Protein AF-A0A941Z4F5-F1 (afdb_monomer_lite)

Secondary structure (DSSP, 8-state):
-PPP--EEEE-TT--EEEE---S---SS------------S-SS-S-----SSHHHHHHHHHTSHHHHS-HHHHHHHHHHHT-

Structure (mmCIF, N/CA/C/O backbone):
data_AF-A0A941Z4F5-F1
#
_entry.id   AF-A0A941Z4F5-F1
#
loop_
_atom_site.group_PDB
_atom_site.id
_atom_site.type_symbol
_atom_site.label_atom_id
_atom_site.label_alt_id
_atom_site.label_comp_id
_atom_site.label_asym_id
_atom_site.label_entity_id
_atom_site.label_seq_id
_atom_site.pdbx_PDB_ins_code
_atom_site.Cartn_x
_atom_site.Cartn_y
_atom_site.Cartn_z
_atom_site.occupancy
_atom_site.B_iso_or_equiv
_atom_site.auth_seq_id
_atom_site.auth_comp_id
_atom_site.auth_asym_id
_atom_site.auth_atom_id
_atom_site.pdbx_PDB_model_num
ATOM 1 N N . MET A 1 1 ? -31.149 13.528 17.699 1.00 45.59 1 MET A N 1
ATOM 2 C CA . MET A 1 1 ? -31.218 12.497 16.639 1.00 45.59 1 MET A CA 1
ATOM 3 C C . MET A 1 1 ? -29.822 11.915 16.493 1.00 45.59 1 MET A C 1
ATOM 5 O O . MET A 1 1 ? -28.904 12.706 16.324 1.00 45.59 1 MET A O 1
ATOM 9 N N . SER A 1 2 ? -29.630 10.602 16.656 1.00 51.47 2 SER A N 1
ATOM 10 C CA . SER A 1 2 ? -28.315 9.978 16.441 1.00 51.47 2 SER A CA 1
ATOM 11 C C . SER A 1 2 ? -28.135 9.647 14.962 1.00 51.47 2 SER A C 1
ATOM 13 O O . SER A 1 2 ? -29.076 9.203 14.307 1.00 51.47 2 SER A O 1
ATOM 15 N N . MET A 1 3 ? -26.934 9.869 14.437 1.00 57.25 3 MET A N 1
ATOM 16 C CA . MET A 1 3 ? -26.575 9.496 13.071 1.00 57.25 3 MET A CA 1
ATOM 17 C C . MET A 1 3 ? -26.495 7.964 12.982 1.00 57.25 3 MET A C 1
ATOM 19 O O . MET A 1 3 ? -25.848 7.344 13.823 1.00 57.25 3 MET A O 1
ATOM 23 N N . GLN A 1 4 ? -27.179 7.357 12.012 1.00 69.56 4 GLN A N 1
ATOM 24 C CA . GLN A 1 4 ? -27.048 5.931 11.700 1.00 69.56 4 GLN A CA 1
ATOM 25 C C . GLN A 1 4 ? -26.128 5.786 10.485 1.00 69.56 4 GLN A C 1
ATOM 27 O O . GLN A 1 4 ? -26.338 6.454 9.474 1.00 69.56 4 GLN A O 1
ATOM 32 N N . SER A 1 5 ? -25.103 4.943 10.596 1.00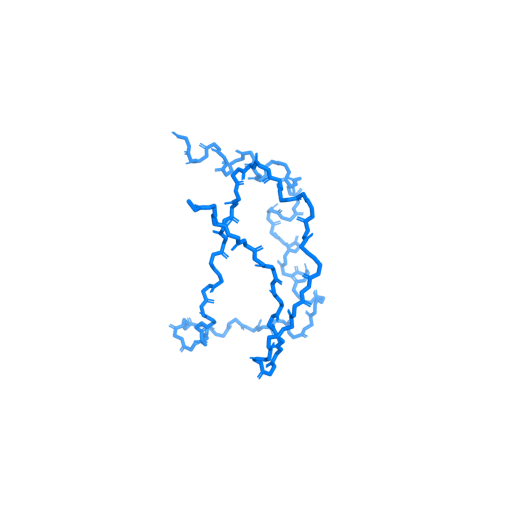 68.88 5 SER A N 1
ATOM 33 C CA . SER A 1 5 ? -24.166 4.615 9.517 1.00 68.88 5 SER A CA 1
ATOM 34 C C . SER A 1 5 ? -24.416 3.196 9.009 1.00 68.88 5 SER A C 1
ATOM 36 O O . SER A 1 5 ? -24.677 2.298 9.806 1.00 68.88 5 SER A O 1
ATOM 38 N N . ILE A 1 6 ? -24.301 3.003 7.696 1.00 77.31 6 ILE A N 1
ATOM 39 C CA . ILE A 1 6 ? -24.335 1.698 7.022 1.00 77.31 6 ILE A CA 1
ATOM 40 C C . ILE A 1 6 ? -23.022 1.500 6.256 1.00 77.31 6 ILE A C 1
ATOM 42 O O . ILE A 1 6 ? -22.413 2.486 5.838 1.00 77.31 6 ILE A O 1
ATOM 46 N N . GLU A 1 7 ? -22.603 0.253 6.055 1.00 81.88 7 GLU A N 1
ATOM 47 C CA . GLU A 1 7 ? -21.442 -0.096 5.228 1.00 81.88 7 GLU A CA 1
ATOM 48 C C . GLU A 1 7 ? -21.913 -0.746 3.919 1.00 81.88 7 GLU A C 1
ATOM 50 O O . GLU A 1 7 ? -22.883 -1.511 3.900 1.00 81.88 7 GLU A O 1
ATOM 55 N N . VAL A 1 8 ? -21.271 -0.390 2.803 1.00 88.69 8 VAL A N 1
ATOM 56 C CA . VAL A 1 8 ? -21.640 -0.863 1.462 1.00 88.69 8 VAL A CA 1
ATOM 57 C C . VAL A 1 8 ? -20.400 -1.169 0.625 1.00 88.69 8 VAL A C 1
ATOM 59 O O . VAL A 1 8 ? -19.391 -0.472 0.727 1.00 88.69 8 VAL A O 1
ATOM 62 N N . GLU A 1 9 ? -20.498 -2.170 -0.245 1.00 88.25 9 GLU A N 1
ATOM 63 C CA . GLU A 1 9 ? -19.504 -2.499 -1.271 1.00 88.25 9 GLU A CA 1
ATOM 64 C C . GLU A 1 9 ? -19.998 -2.036 -2.651 1.00 88.25 9 GLU A C 1
ATOM 66 O O . GLU A 1 9 ? -21.187 -2.147 -2.959 1.00 88.25 9 GLU A O 1
ATOM 71 N N . ILE A 1 10 ? -19.096 -1.514 -3.490 1.00 92.00 10 ILE A N 1
ATOM 72 C CA . ILE A 1 10 ? -19.396 -1.110 -4.871 1.00 92.00 10 ILE A CA 1
ATOM 73 C C . ILE A 1 10 ? -18.620 -2.018 -5.823 1.00 92.00 10 ILE A C 1
ATOM 75 O O . ILE A 1 10 ? -17.389 -2.015 -5.815 1.00 92.00 10 ILE A O 1
ATOM 79 N N . ASP A 1 11 ? -19.337 -2.784 -6.646 1.00 88.50 11 ASP A N 1
ATOM 80 C CA . ASP A 1 11 ? -18.715 -3.725 -7.577 1.00 88.50 11 ASP A CA 1
ATOM 81 C C . ASP A 1 11 ? -18.117 -3.040 -8.822 1.00 88.50 11 ASP A C 1
ATOM 83 O O . ASP A 1 11 ? -18.299 -1.847 -9.076 1.00 88.50 11 ASP A O 1
ATOM 87 N N . ALA A 1 12 ? -17.401 -3.815 -9.643 1.00 82.38 12 ALA A N 1
ATOM 88 C CA . ALA A 1 12 ? -16.763 -3.322 -10.867 1.00 82.38 12 ALA A CA 1
ATOM 89 C C . ALA A 1 12 ? -17.754 -2.804 -11.933 1.00 82.38 12 ALA A C 1
ATOM 91 O O . ALA A 1 12 ? -17.343 -2.101 -12.856 1.00 82.38 12 ALA A O 1
ATOM 92 N N . ALA A 1 13 ? -19.042 -3.142 -11.822 1.00 89.88 13 ALA A N 1
ATOM 93 C CA . ALA A 1 13 ? -20.116 -2.617 -12.662 1.00 89.88 13 ALA A CA 1
ATOM 94 C C . ALA A 1 13 ? -20.816 -1.396 -12.029 1.00 89.88 13 ALA A C 1
ATOM 96 O O . ALA A 1 13 ? -21.770 -0.872 -12.607 1.00 89.88 13 ALA A O 1
ATOM 97 N N . GLY A 1 14 ? -20.350 -0.940 -10.862 1.00 83.56 14 GLY A N 1
ATOM 98 C CA . GLY A 1 14 ? -20.882 0.204 -10.128 1.00 83.56 14 GLY A CA 1
ATOM 99 C C . GLY A 1 14 ? -22.130 -0.101 -9.299 1.00 83.56 14 GLY A C 1
ATOM 100 O O . GLY A 1 14 ? -22.828 0.832 -8.903 1.00 83.56 14 GLY A O 1
ATOM 101 N N . ARG A 1 15 ? -22.461 -1.373 -9.052 1.00 90.56 15 ARG A N 1
ATOM 102 C CA . ARG A 1 15 ? -23.632 -1.735 -8.238 1.00 90.56 15 ARG A CA 1
ATOM 103 C C . ARG A 1 15 ? -23.274 -1.721 -6.760 1.00 90.56 15 ARG A C 1
ATOM 105 O O . ARG A 1 15 ? -22.185 -2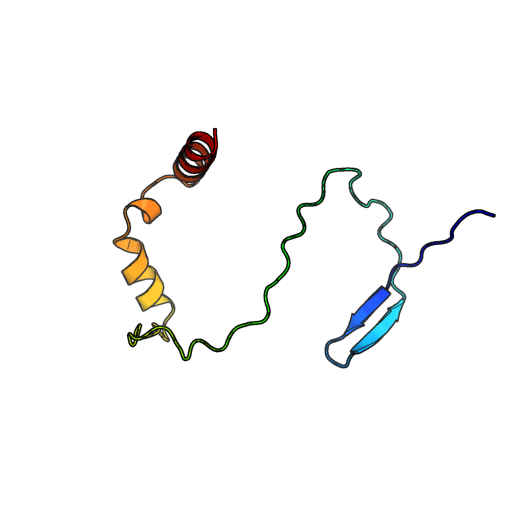.139 -6.382 1.00 90.56 15 ARG A O 1
ATOM 112 N N . VAL A 1 16 ? -24.219 -1.261 -5.944 1.00 91.25 16 VAL A N 1
ATOM 113 C CA . VAL A 1 16 ? -24.065 -1.113 -4.494 1.00 91.25 16 VAL A CA 1
ATOM 114 C C . VAL A 1 16 ? -24.680 -2.313 -3.783 1.00 91.25 16 VAL A C 1
ATOM 116 O O . VAL A 1 16 ? -25.852 -2.623 -4.001 1.00 91.25 16 VAL A O 1
ATOM 119 N N . HIS A 1 17 ? -23.910 -2.942 -2.901 1.00 86.56 17 HIS A N 1
ATOM 120 C CA . HIS A 1 17 ? -24.332 -4.075 -2.082 1.00 86.56 17 HIS A CA 1
ATOM 121 C C . HIS A 1 17 ? -24.182 -3.716 -0.608 1.00 86.56 17 HIS A C 1
ATOM 123 O O . HIS A 1 17 ? -23.138 -3.221 -0.192 1.00 86.56 17 HIS A O 1
ATOM 129 N N . ALA A 1 18 ? -25.225 -3.945 0.189 1.00 85.94 18 ALA A N 1
ATOM 130 C CA . ALA A 1 18 ? -25.115 -3.805 1.637 1.00 85.94 18 ALA A CA 1
ATOM 131 C C . ALA A 1 18 ? -24.239 -4.935 2.186 1.00 85.94 18 ALA A C 1
ATOM 133 O O . ALA A 1 18 ? -24.428 -6.095 1.813 1.00 85.94 18 ALA A O 1
ATOM 134 N N . VAL A 1 19 ? -23.311 -4.594 3.075 1.00 83.44 19 VAL A N 1
ATOM 135 C CA . VAL A 1 19 ? -22.458 -5.572 3.754 1.00 83.44 19 VAL A CA 1
ATOM 136 C C . VAL A 1 19 ? -22.655 -5.473 5.259 1.00 83.44 19 VAL A C 1
ATOM 138 O O . VAL A 1 19 ? -23.097 -4.442 5.771 1.00 83.44 19 VAL A O 1
ATOM 141 N N . ASP A 1 20 ? -22.376 -6.572 5.959 1.00 78.88 20 ASP A N 1
ATOM 142 C CA . ASP A 1 20 ? -22.392 -6.570 7.419 1.00 78.88 20 ASP A CA 1
ATOM 143 C C . ASP A 1 20 ? -21.284 -5.623 7.903 1.00 78.88 20 ASP A C 1
ATOM 145 O O . ASP A 1 20 ? -20.122 -5.830 7.529 1.00 78.88 20 ASP A O 1
ATOM 149 N N . PRO A 1 21 ? -21.618 -4.552 8.646 1.00 69.00 21 PRO A N 1
ATOM 150 C CA . PRO A 1 21 ? -20.634 -3.561 9.028 1.00 69.00 21 PRO A CA 1
ATOM 151 C C . PRO A 1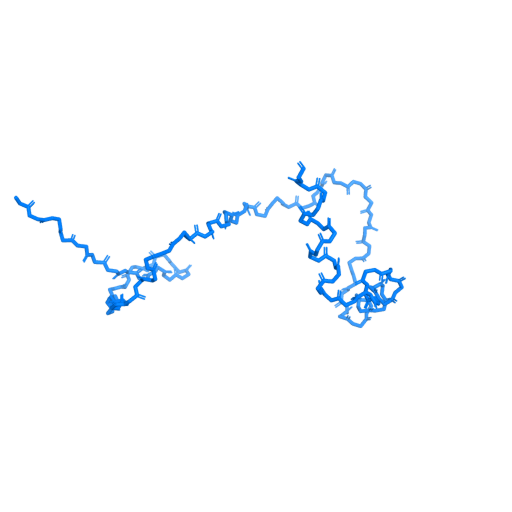 21 ? -19.528 -4.202 9.863 1.00 69.00 21 PRO A C 1
ATOM 153 O O . PRO A 1 21 ? -19.790 -4.890 10.854 1.00 69.00 21 PRO A O 1
ATOM 156 N N . GLN A 1 22 ? -18.277 -3.955 9.483 1.00 67.06 22 GLN A N 1
ATOM 157 C CA . GLN A 1 22 ? -17.123 -4.417 10.240 1.00 67.06 22 GLN A CA 1
ATOM 158 C C . GLN A 1 22 ? -17.187 -3.812 11.649 1.00 67.06 22 GLN A C 1
ATOM 160 O O . GLN A 1 22 ? -16.992 -2.616 11.858 1.00 67.06 22 GLN A O 1
ATOM 165 N N . VAL A 1 23 ? -17.458 -4.668 12.639 1.00 64.06 23 VAL A N 1
ATOM 166 C CA . VAL A 1 23 ? -17.706 -4.298 14.048 1.00 64.06 23 VAL A CA 1
ATOM 167 C C . VAL A 1 23 ? -16.508 -3.582 14.697 1.00 64.06 23 VAL A C 1
ATOM 169 O O . VAL A 1 23 ? -16.653 -2.934 15.732 1.00 64.06 23 VAL A O 1
ATOM 172 N N . ALA A 1 24 ? -15.322 -3.652 14.087 1.00 62.31 24 ALA A N 1
ATOM 173 C CA . ALA A 1 24 ? -14.104 -3.040 14.594 1.00 62.31 24 ALA A CA 1
ATOM 174 C C . ALA A 1 24 ? -13.339 -2.307 13.485 1.00 62.31 24 ALA A C 1
ATOM 176 O O . ALA A 1 24 ? -12.362 -2.818 12.944 1.00 62.31 24 ALA A O 1
ATOM 177 N N . VAL A 1 25 ? -13.740 -1.070 13.187 1.00 63.44 25 VAL A N 1
ATOM 178 C CA . VAL A 1 25 ? -12.826 -0.115 12.549 1.00 63.44 25 VAL A CA 1
ATOM 179 C C . VAL A 1 25 ? -11.795 0.282 13.611 1.00 63.44 25 VAL A C 1
ATOM 181 O O . VAL A 1 25 ? -12.194 0.810 14.654 1.00 63.44 25 VAL A O 1
ATOM 184 N N . PRO A 1 26 ? -10.488 0.022 13.419 1.00 62.59 26 PRO A N 1
ATOM 185 C CA . PRO A 1 26 ? -9.478 0.427 14.385 1.00 62.59 26 PRO A CA 1
ATOM 186 C C . PRO A 1 26 ? -9.584 1.933 14.626 1.00 62.59 26 PRO A C 1
ATOM 188 O O . PRO A 1 26 ? -9.465 2.724 13.691 1.00 62.59 26 PRO A O 1
ATOM 191 N N . ALA A 1 27 ? -9.817 2.332 15.878 1.00 65.31 27 ALA A N 1
ATOM 192 C CA . ALA A 1 27 ? -9.827 3.731 16.293 1.00 65.31 27 ALA A CA 1
ATOM 193 C C . ALA A 1 27 ? -8.385 4.258 16.314 1.00 65.31 27 ALA A C 1
ATOM 195 O O . ALA A 1 27 ? -7.768 4.427 17.361 1.00 65.31 27 ALA A O 1
ATOM 196 N N . GLY A 1 28 ? -7.810 4.435 15.133 1.00 67.38 28 GLY A N 1
ATOM 197 C CA . GLY A 1 28 ? -6.454 4.910 14.940 1.00 67.38 28 GLY A CA 1
ATOM 198 C C . GLY A 1 28 ? -6.362 5.763 13.680 1.00 67.38 28 GLY A C 1
ATOM 199 O O . GLY A 1 28 ? -7.263 5.725 12.840 1.00 67.38 28 GLY A O 1
ATOM 200 N N . PRO A 1 29 ? -5.291 6.555 13.533 1.00 66.25 29 PRO A N 1
ATOM 201 C CA . PRO A 1 29 ? -5.051 7.306 12.312 1.00 66.25 29 PRO A CA 1
ATOM 202 C C . PRO A 1 29 ? -5.005 6.351 11.114 1.00 66.25 29 PRO A C 1
ATOM 204 O O . PRO A 1 29 ? -4.120 5.501 11.023 1.00 66.25 29 PRO A O 1
ATOM 207 N N . ALA A 1 30 ? -5.964 6.480 10.199 1.00 68.31 30 ALA A N 1
ATOM 208 C CA . ALA A 1 30 ? -5.938 5.768 8.932 1.00 68.31 30 ALA A CA 1
ATOM 209 C C . ALA A 1 30 ? -5.083 6.564 7.942 1.00 68.31 30 ALA A C 1
ATOM 211 O O . ALA A 1 30 ? -5.355 7.735 7.667 1.00 68.31 30 ALA A O 1
ATOM 212 N N . LEU A 1 31 ? -4.044 5.932 7.398 1.00 72.50 31 LEU A N 1
ATOM 213 C CA . LE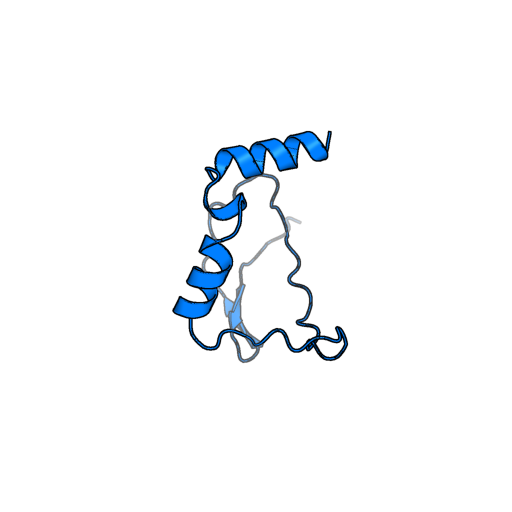U A 1 31 ? -3.268 6.520 6.316 1.00 72.50 31 LEU A CA 1
ATOM 214 C C . LEU A 1 31 ? -4.056 6.345 5.013 1.00 72.50 31 LEU A C 1
ATOM 216 O O . LEU A 1 31 ? -4.093 5.262 4.434 1.00 72.50 31 LEU A O 1
ATOM 220 N N . LEU A 1 32 ? -4.724 7.407 4.566 1.00 65.06 32 LEU A N 1
ATOM 221 C CA . LEU A 1 32 ? -5.404 7.414 3.275 1.00 65.06 32 LEU A CA 1
ATOM 222 C C . LEU A 1 32 ? -4.368 7.664 2.177 1.00 65.06 32 LEU A C 1
ATOM 224 O O . LEU A 1 32 ? -3.831 8.764 2.065 1.00 65.06 32 LEU A O 1
ATOM 228 N N . THR A 1 33 ? -4.083 6.652 1.358 1.00 71.06 33 THR A N 1
ATOM 229 C CA . THR A 1 33 ? -3.305 6.830 0.126 1.00 71.06 33 THR A CA 1
ATOM 230 C C . THR A 1 33 ? -4.272 6.997 -1.045 1.00 71.06 33 THR A C 1
ATOM 232 O O . THR A 1 33 ? -4.821 6.002 -1.520 1.00 71.06 33 THR A O 1
ATOM 235 N N . PRO A 1 34 ? -4.522 8.228 -1.525 1.00 62.34 34 PRO A N 1
ATOM 236 C CA . PRO A 1 34 ? -5.319 8.421 -2.724 1.00 62.34 34 PRO A CA 1
ATOM 237 C C . PRO A 1 34 ? -4.598 7.767 -3.903 1.00 62.34 34 PRO A C 1
ATOM 239 O O . PRO A 1 34 ? -3.479 8.141 -4.258 1.00 62.34 34 PRO A O 1
ATOM 242 N N . LEU A 1 35 ? -5.245 6.778 -4.518 1.00 69.12 35 LEU A N 1
ATOM 243 C CA . LEU A 1 35 ? -4.779 6.232 -5.782 1.00 69.12 35 LEU A CA 1
ATOM 244 C C . LEU A 1 35 ? -4.982 7.317 -6.840 1.00 69.12 35 LEU A C 1
ATOM 246 O O . LEU A 1 35 ? -6.109 7.615 -7.234 1.00 69.12 35 LEU A O 1
ATOM 250 N N . ALA A 1 36 ? -3.889 7.949 -7.268 1.00 65.88 36 ALA A N 1
ATOM 251 C CA . ALA A 1 36 ? -3.947 8.877 -8.383 1.00 65.88 36 ALA A CA 1
ATOM 252 C C . ALA A 1 36 ? -4.500 8.137 -9.616 1.00 65.88 36 ALA A C 1
ATOM 254 O O . ALA A 1 36 ? -4.139 6.973 -9.841 1.00 65.88 36 ALA A O 1
ATOM 255 N N . PRO A 1 37 ? -5.335 8.790 -10.445 1.00 55.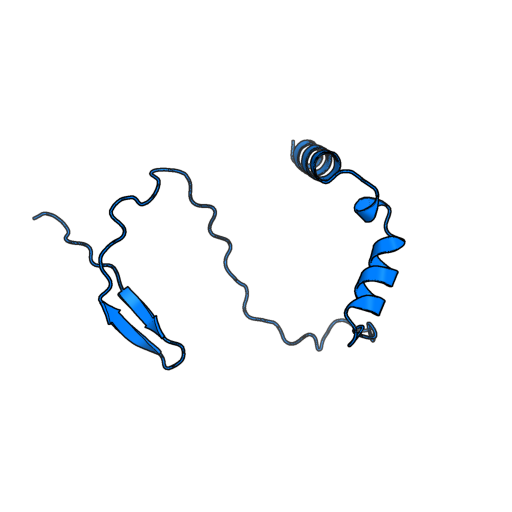72 37 PRO A N 1
ATOM 256 C CA . PRO A 1 37 ? -5.700 8.241 -11.740 1.00 55.72 37 PRO A CA 1
ATOM 257 C C . PRO A 1 37 ? -4.417 7.862 -12.475 1.00 55.72 37 PRO A C 1
ATOM 259 O O . PRO A 1 37 ? -3.483 8.669 -12.528 1.00 55.72 37 PRO A O 1
ATOM 262 N N . ARG A 1 38 ? -4.350 6.642 -13.020 1.00 52.22 38 ARG A N 1
ATOM 263 C CA . ARG A 1 38 ? -3.248 6.231 -13.896 1.00 52.22 38 ARG A CA 1
ATOM 264 C C . ARG A 1 38 ? -3.154 7.251 -15.030 1.00 52.22 38 ARG A C 1
ATOM 266 O O . ARG A 1 38 ? -3.907 7.172 -15.995 1.00 52.22 38 ARG A O 1
ATOM 273 N N . ARG A 1 39 ? -2.229 8.207 -14.927 1.00 54.97 39 ARG A N 1
ATOM 274 C CA . ARG A 1 39 ? -1.790 8.982 -16.084 1.00 54.97 39 ARG A CA 1
ATOM 275 C C . ARG A 1 39 ? -1.161 7.962 -17.020 1.00 54.97 39 ARG A C 1
ATOM 277 O O . ARG A 1 39 ? -0.170 7.327 -16.664 1.00 54.97 39 ARG A O 1
ATOM 284 N N . THR A 1 40 ? -1.785 7.732 -18.170 1.00 50.03 40 THR A N 1
ATOM 285 C CA . THR A 1 40 ? -1.169 7.004 -19.278 1.00 50.03 40 THR A CA 1
ATOM 286 C C . THR A 1 40 ? 0.206 7.614 -19.512 1.00 50.03 40 THR A C 1
ATOM 288 O O . THR A 1 40 ? 0.317 8.807 -19.783 1.00 50.03 40 THR A O 1
ATOM 291 N N . ALA A 1 41 ? 1.248 6.813 -19.306 1.00 48.81 41 ALA A N 1
ATOM 292 C CA . ALA A 1 41 ? 2.644 7.211 -19.395 1.00 48.81 41 ALA A CA 1
ATOM 293 C C . ALA A 1 41 ? 3.030 7.510 -20.853 1.00 48.81 41 ALA A C 1
ATOM 295 O O . ALA A 1 41 ? 3.704 6.713 -21.494 1.00 48.81 41 ALA A O 1
ATOM 296 N N . LEU A 1 42 ? 2.555 8.632 -21.392 1.00 48.59 42 LEU A N 1
ATOM 297 C CA . LEU A 1 42 ? 2.842 9.074 -22.758 1.00 48.59 42 LEU A CA 1
ATOM 298 C C . LEU A 1 42 ? 3.769 10.297 -22.821 1.00 48.59 42 LEU A C 1
ATOM 300 O O . LEU A 1 42 ? 4.124 10.708 -23.916 1.00 48.59 42 LEU A O 1
ATOM 304 N N . GLU A 1 43 ? 4.214 10.851 -21.686 1.00 49.81 43 GLU A N 1
ATOM 305 C CA . GLU A 1 43 ? 4.968 12.122 -21.687 1.00 49.81 43 GLU A CA 1
ATOM 306 C C . GLU A 1 43 ? 6.339 12.108 -20.993 1.00 49.81 43 GLU A C 1
ATOM 308 O O . GLU A 1 43 ? 6.984 13.147 -20.914 1.00 49.81 43 GLU A O 1
ATOM 313 N N . HIS A 1 44 ? 6.858 10.959 -20.555 1.00 46.22 44 HIS A N 1
ATOM 314 C CA . HIS A 1 44 ? 8.262 10.890 -20.127 1.00 46.22 44 HIS A CA 1
ATOM 315 C C . HIS A 1 44 ? 9.070 10.134 -21.174 1.00 46.22 44 HIS A C 1
ATOM 317 O O . HIS A 1 44 ? 9.033 8.909 -21.252 1.00 46.22 44 HIS A O 1
ATOM 323 N N . GLY A 1 45 ? 9.753 10.908 -22.018 1.00 51.47 45 GLY A N 1
ATOM 324 C CA . GLY A 1 45 ? 10.652 10.426 -23.055 1.00 51.47 45 GLY A CA 1
ATOM 325 C C . GLY A 1 45 ? 11.771 9.559 -22.488 1.00 51.47 45 GLY A C 1
ATOM 326 O O . GLY A 1 45 ? 12.786 10.063 -22.028 1.00 51.47 45 GLY A O 1
ATOM 327 N N . ALA A 1 46 ? 11.560 8.253 -22.543 1.00 48.22 46 ALA A N 1
ATOM 328 C CA . ALA A 1 46 ? 12.534 7.200 -22.793 1.00 48.22 46 ALA A CA 1
ATOM 329 C C . ALA A 1 46 ? 11.714 5.911 -22.942 1.00 48.22 46 ALA A C 1
ATOM 331 O O . ALA A 1 46 ? 10.806 5.694 -22.134 1.00 48.22 46 ALA A O 1
ATOM 332 N N . PRO A 1 47 ? 11.987 5.030 -23.917 1.00 43.19 47 PRO A N 1
ATOM 333 C CA . PRO A 1 47 ? 11.493 3.672 -23.812 1.00 43.19 47 PRO A CA 1
ATOM 334 C C . PRO A 1 47 ? 12.229 3.044 -22.626 1.00 43.19 47 PRO A C 1
ATOM 336 O O . PRO A 1 47 ? 13.335 2.531 -22.760 1.00 43.19 47 PRO A O 1
ATOM 339 N N . ALA A 1 48 ? 11.639 3.113 -21.433 1.00 52.81 48 ALA A N 1
ATOM 340 C CA . ALA A 1 48 ? 11.891 2.065 -20.469 1.00 52.81 48 ALA A CA 1
ATOM 341 C C . ALA A 1 48 ? 11.312 0.824 -21.142 1.00 52.81 48 ALA A C 1
ATOM 343 O O . ALA A 1 48 ? 10.089 0.688 -21.204 1.00 52.81 48 ALA A O 1
ATOM 344 N N . GLU A 1 49 ? 12.174 0.003 -21.751 1.00 55.25 49 GLU A N 1
ATOM 345 C CA . GLU A 1 49 ? 11.826 -1.364 -22.116 1.00 55.25 49 GLU A CA 1
ATOM 346 C C . GLU A 1 49 ? 11.215 -1.966 -20.866 1.00 55.25 49 GLU A C 1
ATOM 348 O O . GLU A 1 49 ? 11.890 -2.256 -19.878 1.00 55.25 49 GLU A O 1
ATOM 353 N N . ARG A 1 50 ? 9.888 -1.997 -20.858 1.00 54.28 50 ARG A N 1
ATOM 354 C CA . ARG A 1 50 ? 9.131 -2.552 -19.766 1.00 54.28 50 ARG A CA 1
ATOM 355 C C . ARG A 1 50 ? 9.528 -4.019 -19.803 1.00 54.28 50 ARG A C 1
ATOM 357 O O . ARG A 1 50 ? 9.320 -4.647 -20.839 1.00 54.28 50 ARG A O 1
ATOM 364 N N . PRO A 1 51 ? 10.173 -4.561 -18.763 1.00 53.91 51 PRO A N 1
ATOM 365 C CA . PRO A 1 51 ? 10.480 -5.968 -18.782 1.00 53.91 51 PRO A CA 1
ATOM 366 C C . PRO A 1 51 ? 9.134 -6.687 -18.724 1.00 53.91 51 PRO A C 1
ATOM 368 O O . PRO A 1 51 ? 8.503 -6.747 -17.672 1.00 53.91 51 PRO A O 1
ATOM 371 N N . ASP A 1 52 ? 8.669 -7.169 -19.875 1.00 60.53 52 ASP A N 1
ATOM 372 C CA . ASP A 1 52 ? 7.427 -7.937 -20.002 1.00 60.53 52 ASP A CA 1
ATOM 373 C C . ASP A 1 52 ? 7.526 -9.284 -19.252 1.00 60.53 52 ASP A C 1
ATOM 375 O O . ASP A 1 52 ? 6.524 -9.969 -19.053 1.00 60.53 52 ASP A O 1
ATOM 379 N N . ASP A 1 53 ? 8.728 -9.635 -18.772 1.00 72.94 53 ASP A N 1
ATOM 380 C CA . ASP A 1 53 ? 9.013 -10.765 -17.892 1.00 72.94 53 ASP A CA 1
ATOM 381 C C . ASP A 1 53 ? 9.468 -10.296 -16.496 1.00 72.94 53 ASP A C 1
ATOM 383 O O . ASP A 1 53 ? 10.415 -9.516 -16.337 1.00 72.94 53 ASP A O 1
ATOM 387 N N . TRP A 1 54 ? 8.827 -10.849 -15.462 1.00 72.75 54 TRP A N 1
ATOM 388 C CA . TRP A 1 54 ? 9.168 -10.643 -14.053 1.00 72.75 54 TRP A CA 1
ATOM 389 C C . TRP A 1 54 ? 10.638 -10.970 -1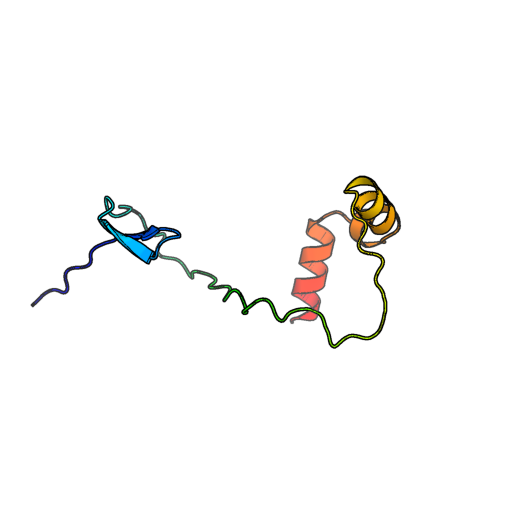3.753 1.00 72.75 54 TRP A C 1
ATOM 391 O O . TRP A 1 54 ? 11.237 -10.333 -12.887 1.00 72.75 54 TRP A O 1
ATOM 401 N N . ARG A 1 55 ? 11.248 -11.916 -14.482 1.00 74.44 55 ARG A N 1
ATOM 402 C CA . ARG A 1 55 ? 12.671 -12.251 -14.316 1.00 74.44 55 ARG A CA 1
ATOM 403 C C . ARG A 1 55 ? 13.585 -11.099 -14.703 1.00 74.44 55 ARG A C 1
ATOM 405 O O . ARG A 1 55 ? 14.567 -10.845 -14.010 1.00 74.44 55 ARG A O 1
ATOM 412 N N . SER A 1 56 ? 13.245 -10.381 -15.767 1.00 74.44 56 SER A N 1
ATOM 413 C CA . SER A 1 56 ? 14.008 -9.221 -16.224 1.00 74.44 56 SER A CA 1
ATOM 414 C C . SER A 1 56 ? 13.878 -8.052 -15.243 1.00 74.44 56 SER A C 1
ATOM 416 O O . SER A 1 56 ? 14.869 -7.384 -14.955 1.00 74.44 56 SER A O 1
ATOM 418 N N . LEU A 1 57 ? 12.698 -7.865 -14.635 1.00 75.81 57 LEU A N 1
ATOM 419 C CA . LEU A 1 57 ? 12.508 -6.898 -13.547 1.00 75.81 57 LEU A CA 1
ATOM 420 C C . LEU A 1 57 ? 13.352 -7.257 -12.314 1.00 75.81 57 LEU A C 1
ATOM 422 O O . LEU A 1 57 ? 14.060 -6.404 -11.783 1.00 75.81 57 LEU A O 1
ATOM 426 N N . VAL A 1 58 ? 13.319 -8.518 -11.875 1.00 77.94 58 VAL A N 1
ATOM 427 C CA . VAL A 1 58 ? 14.125 -8.986 -10.735 1.00 77.94 58 VAL A CA 1
ATOM 428 C C . VAL A 1 58 ? 15.620 -8.848 -11.025 1.00 77.94 58 VAL A C 1
ATOM 430 O O . VAL A 1 58 ? 16.363 -8.400 -10.154 1.00 77.94 58 VAL A O 1
ATOM 433 N N . GLY A 1 59 ? 16.069 -9.157 -12.244 1.00 79.38 59 GLY A N 1
ATOM 434 C CA . GLY A 1 59 ? 17.456 -8.955 -12.668 1.00 79.38 59 GLY A CA 1
ATOM 435 C C . GLY A 1 59 ? 17.891 -7.489 -12.596 1.00 79.38 59 GLY A C 1
ATOM 436 O O . GLY A 1 59 ? 18.939 -7.189 -12.025 1.00 79.38 59 GLY A O 1
ATOM 437 N N . ALA A 1 60 ? 17.058 -6.571 -13.094 1.00 75.06 60 ALA A N 1
ATOM 438 C CA . ALA A 1 60 ? 17.318 -5.132 -13.031 1.00 75.06 60 ALA A CA 1
ATOM 439 C C . ALA A 1 60 ? 17.386 -4.615 -11.582 1.00 75.06 60 ALA A C 1
ATOM 441 O O . ALA A 1 60 ? 18.268 -3.828 -11.237 1.00 75.06 60 ALA A O 1
ATOM 442 N N . LEU A 1 61 ? 16.497 -5.099 -10.710 1.00 74.75 61 LEU A N 1
ATOM 443 C CA . LEU A 1 61 ? 16.471 -4.714 -9.297 1.00 74.75 61 LEU A CA 1
ATOM 444 C C . LEU A 1 61 ? 17.617 -5.335 -8.492 1.00 74.75 61 LEU A C 1
ATOM 446 O O . LEU A 1 61 ? 18.123 -4.690 -7.581 1.00 74.75 61 LEU A O 1
ATOM 450 N N . SER A 1 62 ? 18.097 -6.524 -8.864 1.00 76.75 62 SER A N 1
ATOM 451 C CA . SER A 1 62 ? 19.202 -7.214 -8.176 1.00 76.75 62 SER A CA 1
ATOM 452 C C . SER A 1 62 ? 20.524 -6.437 -8.210 1.00 76.75 62 SER A C 1
ATOM 454 O O . SER A 1 62 ? 21.381 -6.619 -7.343 1.00 76.75 62 SER A O 1
ATOM 456 N N . GLY A 1 63 ? 20.695 -5.545 -9.190 1.00 75.12 63 GLY A N 1
ATOM 457 C CA . GLY A 1 63 ? 21.834 -4.630 -9.256 1.00 75.12 63 GLY A CA 1
ATOM 458 C C . GLY A 1 63 ? 21.740 -3.453 -8.279 1.00 75.12 63 GLY A C 1
ATOM 459 O O . GLY A 1 63 ? 22.774 -2.879 -7.931 1.00 75.12 63 GLY A O 1
ATOM 460 N N . SER A 1 64 ? 20.537 -3.116 -7.804 1.00 77.06 64 SER A N 1
ATOM 461 C CA . SER A 1 64 ? 20.290 -1.951 -6.953 1.00 77.06 64 SER A CA 1
ATOM 462 C C . SER A 1 64 ? 20.928 -2.110 -5.565 1.00 77.06 64 SER A C 1
ATOM 464 O O . SER A 1 64 ? 20.785 -3.170 -4.944 1.00 77.06 64 SER A O 1
ATOM 466 N N . PRO A 1 65 ? 21.583 -1.065 -5.022 1.00 71.81 65 PRO A N 1
ATOM 467 C CA . PRO A 1 65 ? 22.050 -1.052 -3.633 1.00 71.81 65 PRO A CA 1
ATOM 468 C C . PRO A 1 65 ? 20.914 -1.347 -2.647 1.00 71.81 65 PRO A C 1
ATOM 470 O O . PRO A 1 65 ? 21.060 -2.173 -1.748 1.00 71.81 65 PRO A O 1
ATOM 473 N N . SER A 1 66 ? 19.734 -0.779 -2.909 1.00 73.56 66 SER A N 1
ATOM 474 C CA . SER A 1 66 ? 18.542 -0.917 -2.071 1.00 73.56 66 SER A CA 1
ATOM 475 C C . SER A 1 66 ? 17.949 -2.329 -2.077 1.00 73.56 66 SER A C 1
ATOM 477 O O . SER A 1 66 ? 17.157 -2.656 -1.206 1.00 73.56 66 SER A O 1
ATOM 479 N N . TRP A 1 67 ? 18.320 -3.181 -3.038 1.00 74.31 67 TRP A N 1
ATOM 480 C CA . TRP A 1 67 ? 17.903 -4.588 -3.057 1.00 74.31 67 TRP A CA 1
ATOM 481 C C . TRP A 1 67 ? 18.734 -5.463 -2.109 1.00 74.31 67 TRP A C 1
ATOM 483 O O . TRP A 1 67 ? 18.314 -6.555 -1.735 1.00 74.31 67 TRP A O 1
ATOM 493 N N . ARG A 1 68 ? 19.926 -4.989 -1.722 1.00 77.56 68 ARG A N 1
ATOM 494 C CA . ARG A 1 68 ? 20.839 -5.677 -0.794 1.00 77.56 68 ARG A CA 1
ATOM 495 C C . ARG A 1 68 ? 20.751 -5.143 0.631 1.00 77.56 68 ARG A C 1
ATOM 497 O O . ARG A 1 68 ? 21.246 -5.785 1.553 1.00 77.56 68 ARG A O 1
ATOM 504 N N . GLU A 1 69 ? 20.153 -3.971 0.808 1.00 83.25 69 GLU A N 1
ATOM 505 C CA . GLU A 1 69 ? 19.906 -3.389 2.121 1.00 83.25 69 GLU A CA 1
ATOM 506 C C . GLU A 1 69 ? 18.720 -4.100 2.801 1.00 83.25 69 GLU A C 1
ATOM 508 O O . GLU A 1 69 ? 17.707 -4.373 2.151 1.00 83.25 69 GLU A O 1
ATOM 513 N N . PRO A 1 70 ? 18.802 -4.402 4.110 1.00 86.19 70 PRO A N 1
ATOM 514 C CA . PRO A 1 70 ? 17.648 -4.908 4.837 1.00 86.19 70 PRO A CA 1
ATOM 515 C C . PRO A 1 70 ? 16.529 -3.852 4.812 1.00 86.19 70 PRO A C 1
ATOM 517 O O . PRO A 1 70 ? 16.819 -2.669 5.017 1.00 86.19 70 PRO A O 1
ATOM 520 N N . PRO A 1 71 ? 15.251 -4.246 4.629 1.00 82.88 71 PRO A N 1
ATOM 521 C CA . PRO A 1 71 ? 14.135 -3.302 4.519 1.00 82.88 71 PRO A CA 1
ATOM 522 C C . PRO A 1 71 ? 14.080 -2.269 5.652 1.00 82.88 71 PRO A C 1
ATOM 524 O O . PRO A 1 71 ? 13.746 -1.109 5.417 1.00 82.88 71 PRO A O 1
ATOM 527 N N . GLN A 1 72 ? 14.477 -2.671 6.863 1.00 87.50 72 GLN A N 1
ATOM 528 C CA . GLN A 1 72 ? 14.525 -1.803 8.038 1.00 87.50 72 GLN A CA 1
ATOM 529 C C . GLN A 1 72 ? 15.490 -0.619 7.872 1.00 87.50 72 GLN A C 1
ATOM 531 O O . GLN A 1 72 ? 15.136 0.505 8.206 1.00 87.50 72 GLN A O 1
ATOM 536 N N . ALA A 1 73 ? 16.672 -0.839 7.287 1.00 87.06 73 ALA A N 1
ATOM 537 C CA . ALA A 1 73 ? 17.669 0.216 7.094 1.00 87.06 73 ALA A CA 1
ATOM 538 C C . ALA A 1 73 ? 17.194 1.282 6.092 1.00 87.06 73 ALA A C 1
ATOM 540 O O . ALA A 1 73 ? 17.461 2.470 6.264 1.00 87.06 73 ALA A O 1
ATOM 541 N N . ILE A 1 74 ? 16.436 0.865 5.075 1.00 85.81 74 ILE A N 1
ATOM 542 C CA . ILE A 1 74 ? 15.836 1.777 4.094 1.00 85.81 74 ILE A CA 1
ATOM 543 C C . ILE A 1 74 ? 14.766 2.639 4.773 1.00 85.81 74 ILE A C 1
ATOM 545 O O . ILE A 1 74 ? 14.725 3.849 4.563 1.00 85.81 74 ILE A O 1
ATOM 549 N N . GLN A 1 75 ? 13.920 2.025 5.605 1.00 85.44 75 GLN A N 1
ATOM 550 C CA . GLN A 1 75 ? 12.873 2.730 6.350 1.00 85.44 75 GLN A CA 1
ATOM 551 C C . GLN A 1 75 ? 13.454 3.725 7.359 1.00 85.44 75 GLN A C 1
ATOM 553 O O . GLN A 1 75 ? 12.945 4.837 7.479 1.00 85.44 75 GLN A O 1
ATOM 558 N N . ASP A 1 76 ? 14.522 3.343 8.058 1.00 89.50 76 ASP A N 1
ATOM 559 C CA . ASP A 1 76 ? 15.189 4.203 9.032 1.00 89.50 76 ASP A CA 1
ATOM 560 C C . ASP A 1 76 ? 15.826 5.424 8.354 1.00 89.50 76 ASP A C 1
ATOM 562 O O . ASP A 1 76 ? 15.579 6.548 8.788 1.00 89.50 76 ASP A O 1
ATOM 566 N N . ARG A 1 77 ? 16.533 5.232 7.229 1.00 89.19 77 ARG A N 1
ATOM 567 C CA . ARG A 1 77 ? 17.101 6.337 6.436 1.00 89.19 77 ARG A CA 1
ATOM 568 C C . ARG A 1 77 ? 16.026 7.313 5.957 1.00 89.19 77 ARG A C 1
ATOM 570 O O . ARG A 1 77 ? 16.176 8.516 6.134 1.00 89.19 77 ARG A O 1
ATOM 577 N N . LEU A 1 78 ? 14.928 6.801 5.395 1.00 87.50 78 LEU A N 1
ATOM 578 C CA . LEU A 1 78 ? 13.819 7.641 4.929 1.00 87.50 78 LEU A CA 1
ATOM 579 C C . LEU A 1 78 ? 13.169 8.421 6.077 1.00 87.50 78 LEU A C 1
ATOM 581 O O . LEU A 1 78 ? 12.780 9.568 5.896 1.00 87.50 78 LEU A O 1
ATOM 585 N N . ARG A 1 79 ? 13.052 7.822 7.265 1.00 89.94 79 ARG A N 1
ATOM 586 C CA . ARG A 1 79 ? 12.512 8.507 8.445 1.00 89.94 79 ARG A CA 1
ATOM 587 C C . ARG A 1 79 ? 13.429 9.634 8.922 1.00 89.94 79 ARG A C 1
ATOM 589 O O . ARG A 1 79 ? 12.926 10.671 9.347 1.00 89.94 79 ARG A O 1
ATOM 596 N N . ASP A 1 80 ? 14.739 9.425 8.864 1.00 90.50 80 ASP A N 1
ATOM 597 C CA . ASP A 1 80 ? 15.729 10.407 9.303 1.00 90.50 80 ASP A CA 1
ATOM 598 C C . ASP A 1 80 ? 15.900 11.558 8.297 1.00 90.50 80 ASP A C 1
ATOM 600 O O . ASP A 1 80 ? 16.124 12.688 8.714 1.00 90.50 80 ASP A O 1
ATOM 604 N N . GLU A 1 81 ? 15.714 11.317 6.994 1.00 87.44 81 GLU A N 1
ATOM 605 C CA . GLU A 1 81 ? 15.697 12.367 5.956 1.00 87.44 81 GLU A CA 1
ATOM 606 C C . GLU A 1 81 ? 14.531 13.364 6.105 1.00 87.44 81 GLU A C 1
ATOM 608 O O . GLU A 1 81 ? 14.591 14.470 5.572 1.00 87.44 81 GLU A O 1
ATOM 613 N N . TRP A 1 82 ? 13.461 12.976 6.804 1.00 74.56 82 TRP A N 1
ATOM 614 C CA . TRP A 1 82 ? 12.238 13.772 6.973 1.00 74.56 82 TRP A CA 1
ATOM 615 C C . TRP A 1 82 ? 12.153 14.459 8.350 1.00 74.56 82 TRP A C 1
ATOM 617 O O . TRP A 1 82 ? 11.093 14.978 8.711 1.00 74.56 82 TRP A O 1
ATOM 627 N N . ARG A 1 83 ? 13.245 14.447 9.124 1.00 62.53 83 ARG A N 1
ATOM 628 C CA . ARG A 1 83 ? 13.401 15.169 10.396 1.00 62.53 83 ARG A CA 1
ATOM 629 C C . ARG A 1 83 ? 14.189 16.458 10.216 1.00 62.53 83 ARG A C 1
ATOM 631 O O . ARG A 1 83 ? 13.824 17.427 10.916 1.00 62.53 83 ARG A O 1
#

Foldseek 3Di:
DDDDDFDWDADPVRDIDGDDPDPDDDPDDDDDDPDDPPPPPPPDPDPPVPPPDPVVVVVVCVPDPVSVDDPVVVVVVVVVVVD

Sequence (83 aa):
MSMQSIEVEIDAAGRVHAVDPQVAVPAGPALLTPLAPRRTALEHGAPAERPDDWRSLVGALSGSPSWREPPQAIQDRLRDEWR

Radius of gyration: 21.27 Å; chains: 1; bounding box: 53×27×40 Å

pLDDT: mean 71.6, std 13.65, range [43.19, 92.0]